Protein AF-A0A4Y2U0R4-F1 (afdb_monomer)

Structure (mmCIF, N/CA/C/O backbone):
data_AF-A0A4Y2U0R4-F1
#
_entry.id   AF-A0A4Y2U0R4-F1
#
loop_
_atom_site.group_PDB
_atom_site.id
_atom_site.type_symbol
_atom_site.label_atom_id
_atom_site.label_alt_id
_atom_site.label_comp_id
_atom_site.label_asym_id
_atom_site.label_entity_id
_atom_site.label_seq_id
_atom_site.pdbx_PDB_ins_code
_atom_site.Cartn_x
_atom_site.Cartn_y
_atom_site.Cartn_z
_atom_site.occupancy
_atom_site.B_iso_or_equiv
_atom_site.auth_seq_id
_atom_site.auth_comp_id
_atom_site.auth_asym_id
_atom_site.auth_atom_id
_atom_site.pdbx_PDB_model_num
ATOM 1 N N . MET A 1 1 ? 42.998 64.738 -48.434 1.00 43.50 1 MET A N 1
ATOM 2 C CA . MET A 1 1 ? 41.972 65.532 -47.730 1.00 43.50 1 MET A CA 1
ATOM 3 C C . MET A 1 1 ? 40.606 64.941 -48.034 1.00 43.50 1 MET A C 1
ATOM 5 O O . MET A 1 1 ? 40.283 64.793 -49.199 1.00 43.50 1 MET A O 1
ATOM 9 N N . SER A 1 2 ? 39.899 64.572 -46.963 1.00 42.19 2 SER A N 1
ATOM 10 C CA . SER A 1 2 ? 38.447 64.403 -46.804 1.00 42.19 2 SER A CA 1
ATOM 11 C C . SER A 1 2 ? 37.638 63.679 -47.890 1.00 42.19 2 SER A C 1
ATOM 13 O O . SER A 1 2 ? 37.366 64.237 -48.942 1.00 42.19 2 SER A O 1
ATOM 15 N N . SER A 1 3 ? 37.120 62.491 -47.564 1.00 40.09 3 SER A N 1
ATOM 16 C CA . SER A 1 3 ? 35.665 62.315 -47.434 1.00 40.09 3 SER A CA 1
ATOM 17 C C . SER A 1 3 ? 35.372 60.918 -46.881 1.00 40.09 3 SER A C 1
ATOM 19 O O . SER A 1 3 ? 35.375 59.920 -47.600 1.00 40.09 3 SER A O 1
ATOM 21 N N . VAL A 1 4 ? 35.165 60.842 -45.564 1.00 53.97 4 VAL A N 1
ATOM 22 C CA . VAL A 1 4 ? 34.611 59.668 -44.880 1.00 53.97 4 VAL A CA 1
ATOM 23 C C . VAL A 1 4 ? 33.134 59.607 -45.257 1.00 53.97 4 VAL A C 1
ATOM 25 O O . VAL A 1 4 ? 32.272 60.155 -44.575 1.00 53.97 4 VAL A O 1
ATOM 28 N N . ALA A 1 5 ? 32.846 58.991 -46.398 1.00 50.94 5 ALA A N 1
ATOM 29 C CA . ALA A 1 5 ? 31.492 58.768 -46.858 1.00 50.94 5 ALA A CA 1
ATOM 30 C C . ALA A 1 5 ? 31.144 57.289 -46.697 1.00 50.94 5 ALA A C 1
ATOM 32 O O . ALA A 1 5 ? 31.650 56.434 -47.413 1.00 50.94 5 ALA A O 1
ATOM 33 N N . ARG A 1 6 ? 30.190 57.054 -45.790 1.00 50.25 6 ARG A N 1
ATOM 34 C CA . ARG A 1 6 ? 29.279 55.905 -45.766 1.00 50.25 6 ARG A CA 1
ATOM 35 C C . ARG A 1 6 ? 29.929 54.560 -45.448 1.00 50.25 6 ARG A C 1
ATOM 37 O O . ARG A 1 6 ? 30.381 53.844 -46.325 1.00 50.25 6 ARG A O 1
ATOM 44 N N . SER A 1 7 ? 29.807 54.147 -44.193 1.00 42.72 7 SER A N 1
ATOM 45 C CA . SER A 1 7 ? 28.956 52.995 -43.853 1.00 42.72 7 SER A CA 1
ATOM 46 C C . SER A 1 7 ? 29.248 52.563 -42.416 1.00 42.72 7 SER A C 1
ATOM 48 O O . SER A 1 7 ? 30.000 51.631 -42.154 1.00 42.72 7 SER A O 1
ATOM 50 N N . VAL A 1 8 ? 28.656 53.271 -41.451 1.00 51.28 8 VAL A N 1
ATOM 51 C CA . VAL A 1 8 ? 28.595 52.821 -40.044 1.00 51.28 8 VAL A CA 1
ATOM 52 C C . VAL A 1 8 ? 27.239 52.150 -39.771 1.00 51.28 8 VAL A C 1
ATOM 54 O O . VAL A 1 8 ? 26.791 52.036 -38.638 1.00 51.28 8 VAL A O 1
ATOM 57 N N . ILE A 1 9 ? 26.566 51.660 -40.817 1.00 50.50 9 ILE A N 1
ATOM 58 C CA . ILE A 1 9 ? 25.265 50.989 -40.709 1.00 50.50 9 ILE A CA 1
ATOM 59 C C . ILE A 1 9 ? 25.354 49.626 -41.392 1.00 50.50 9 ILE A C 1
ATOM 61 O O . ILE A 1 9 ? 24.627 49.319 -42.323 1.00 50.50 9 ILE A O 1
ATOM 65 N N . GLN A 1 10 ? 26.277 48.789 -40.920 1.00 42.72 10 GLN A N 1
ATOM 66 C CA . GLN A 1 10 ? 26.085 47.339 -40.994 1.00 42.72 10 GLN A CA 1
ATOM 67 C C . GLN A 1 10 ? 26.930 46.582 -39.970 1.00 42.72 10 GLN A C 1
ATOM 69 O O . GLN A 1 10 ? 27.455 45.510 -40.230 1.00 42.72 10 GLN A O 1
ATOM 74 N N . LYS A 1 11 ? 26.961 47.075 -38.727 1.00 46.22 11 LYS A N 1
ATOM 75 C CA . LYS A 1 11 ? 27.072 46.168 -37.571 1.00 46.22 11 LYS A CA 1
ATOM 76 C C . LYS A 1 11 ? 25.684 45.603 -37.243 1.00 46.22 11 LYS A C 1
ATOM 78 O O . LYS A 1 11 ? 25.258 45.576 -36.095 1.00 46.22 11 LYS A O 1
ATOM 83 N N . PHE A 1 12 ? 24.956 45.180 -38.276 1.00 39.38 12 PHE A N 1
ATOM 84 C CA . PHE A 1 12 ? 23.743 44.392 -38.129 1.00 39.38 12 PHE A CA 1
ATOM 85 C C . PHE A 1 12 ? 24.186 42.969 -37.820 1.00 39.38 12 PHE A C 1
ATOM 87 O O . PHE A 1 12 ? 24.351 42.141 -38.706 1.00 39.38 12 PHE A O 1
ATOM 94 N N . PHE A 1 13 ? 24.483 42.755 -36.539 1.00 44.06 13 PHE A N 1
ATOM 95 C CA . PHE A 1 13 ? 23.950 41.628 -35.791 1.00 44.06 13 PHE A CA 1
ATOM 96 C C . PHE A 1 13 ? 23.803 40.352 -36.635 1.00 44.06 13 PHE A C 1
ATOM 98 O O . PHE A 1 13 ? 22.703 39.945 -37.005 1.00 44.06 13 PHE A O 1
ATOM 105 N N . THR A 1 14 ? 24.929 39.712 -36.950 1.00 41.44 14 THR A N 1
ATOM 106 C CA . THR A 1 14 ? 24.931 38.358 -37.503 1.00 41.44 14 THR A CA 1
ATOM 107 C C . THR A 1 14 ? 24.495 37.391 -36.397 1.00 41.44 14 THR A C 1
ATOM 109 O O . THR A 1 14 ? 25.304 36.651 -35.838 1.00 41.44 14 THR A O 1
ATOM 112 N N . ILE A 1 15 ? 23.208 37.408 -36.032 1.00 54.31 15 ILE A N 1
ATOM 113 C CA . ILE A 1 15 ? 22.597 36.308 -35.289 1.00 54.31 15 ILE A CA 1
ATOM 114 C C . ILE A 1 15 ? 22.574 35.142 -36.265 1.00 54.31 15 ILE A C 1
ATOM 116 O O . ILE A 1 15 ? 21.797 35.108 -37.218 1.00 54.31 15 ILE A O 1
ATOM 120 N N . ARG A 1 16 ? 23.458 34.176 -36.026 1.00 54.69 16 ARG A N 1
ATOM 121 C CA . ARG A 1 16 ? 23.319 32.839 -36.591 1.00 54.69 16 ARG A CA 1
ATOM 122 C C . ARG A 1 16 ? 21.912 32.353 -36.259 1.00 54.69 16 ARG A C 1
ATOM 124 O O . ARG A 1 16 ? 21.563 32.264 -35.085 1.00 54.69 16 ARG A O 1
ATOM 131 N N . ASN A 1 17 ? 21.123 32.070 -37.292 1.00 51.91 17 ASN A N 1
ATOM 132 C CA . ASN A 1 17 ? 19.828 31.407 -37.191 1.00 51.91 17 ASN A CA 1
ATOM 133 C C . ASN A 1 17 ? 20.000 30.073 -36.447 1.00 51.91 17 ASN A C 1
ATOM 135 O O . ASN A 1 17 ? 20.261 29.034 -37.050 1.00 51.91 17 ASN A O 1
ATOM 139 N N . VAL A 1 18 ? 19.865 30.094 -35.122 1.00 58.62 18 VAL A N 1
ATOM 140 C CA . VAL A 1 18 ? 19.639 28.887 -34.338 1.00 58.62 18 VAL A CA 1
ATOM 141 C C . VAL A 1 18 ? 18.162 28.579 -34.513 1.00 58.62 18 VAL A C 1
ATOM 143 O O . VAL A 1 18 ? 17.301 29.160 -33.858 1.00 58.62 18 VAL A O 1
ATOM 146 N N . SER A 1 19 ? 17.869 27.687 -35.455 1.00 58.72 19 SER A N 1
ATOM 147 C CA . SER A 1 19 ? 16.560 27.055 -35.575 1.00 58.72 19 SER A CA 1
ATOM 148 C C . SER A 1 19 ? 16.306 26.240 -34.305 1.00 58.72 19 SER A C 1
ATOM 150 O O . SER A 1 19 ? 16.575 25.039 -34.260 1.00 58.72 19 SER A O 1
ATOM 152 N N . ILE A 1 20 ? 15.777 26.884 -33.264 1.00 57.88 20 ILE A N 1
ATOM 153 C CA . ILE A 1 20 ? 15.230 26.195 -32.101 1.00 57.88 20 ILE A CA 1
ATOM 154 C C . ILE A 1 20 ? 13.926 25.547 -32.569 1.00 57.88 20 ILE A C 1
ATOM 156 O O . ILE A 1 20 ? 12.839 26.106 -32.419 1.00 57.88 20 ILE A O 1
ATOM 160 N N . ARG A 1 21 ? 14.015 24.347 -33.150 1.00 56.06 21 ARG A N 1
ATOM 161 C CA . ARG A 1 21 ? 12.854 23.461 -33.211 1.00 56.06 21 ARG A CA 1
ATOM 162 C C . ARG A 1 21 ? 12.565 23.054 -31.770 1.00 56.06 21 ARG A C 1
ATOM 164 O O . ARG A 1 21 ? 13.114 22.076 -31.278 1.00 56.06 21 ARG A O 1
ATOM 171 N N . LYS A 1 22 ? 11.753 23.846 -31.061 1.00 56.00 22 LYS A N 1
ATOM 172 C CA . LYS A 1 22 ? 11.120 23.419 -29.810 1.00 56.00 22 LYS A CA 1
ATOM 173 C C . LYS A 1 22 ? 10.145 22.307 -30.179 1.00 56.00 22 LYS A C 1
ATOM 175 O O . LYS A 1 22 ? 8.971 22.547 -30.441 1.00 56.00 22 LYS A O 1
ATOM 180 N N . THR A 1 23 ? 10.658 21.088 -30.266 1.00 60.19 23 THR A N 1
ATOM 181 C CA . THR A 1 23 ? 9.843 19.884 -30.301 1.00 60.19 23 THR A CA 1
ATOM 182 C C . THR A 1 23 ? 9.030 19.888 -29.012 1.00 60.19 23 THR A C 1
ATOM 184 O O . T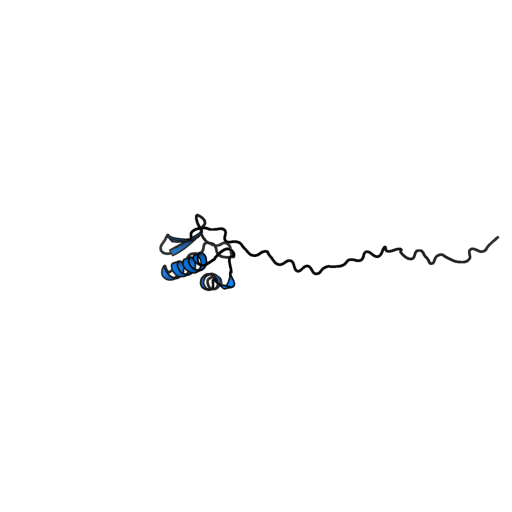HR A 1 23 ? 9.590 19.818 -27.918 1.00 60.19 23 THR A O 1
ATOM 187 N N . LEU A 1 24 ? 7.711 20.034 -29.124 1.00 63.47 24 LEU A N 1
ATOM 188 C CA . LEU A 1 24 ? 6.780 19.846 -28.014 1.00 63.47 24 LEU A CA 1
ATOM 189 C C . LEU A 1 24 ? 6.741 18.349 -27.672 1.00 63.47 24 LEU A C 1
ATOM 191 O O . LEU A 1 24 ? 5.781 17.647 -27.972 1.00 63.47 24 LEU A O 1
ATOM 195 N N . CYS A 1 25 ? 7.817 17.831 -27.086 1.00 61.91 25 CYS A N 1
ATOM 196 C CA . CYS A 1 25 ? 7.838 16.480 -26.554 1.00 61.91 25 CYS A CA 1
ATOM 197 C C . CYS A 1 25 ? 7.076 16.502 -25.230 1.00 61.91 25 CYS A C 1
ATOM 199 O O . CYS A 1 25 ? 7.612 16.879 -24.190 1.00 61.91 25 CYS A O 1
ATOM 201 N N . ARG A 1 26 ? 5.795 16.130 -25.278 1.00 68.56 26 ARG A N 1
ATOM 202 C CA . ARG A 1 26 ? 4.983 15.887 -24.083 1.00 68.56 26 ARG A CA 1
ATOM 203 C C . ARG A 1 26 ? 5.621 14.721 -23.319 1.00 68.56 26 ARG A C 1
ATOM 205 O O . ARG A 1 26 ? 5.547 13.576 -23.755 1.00 68.56 26 ARG A O 1
ATOM 212 N N . HIS A 1 27 ? 6.305 15.023 -22.219 1.00 74.75 27 HIS A N 1
ATOM 213 C CA . HIS A 1 27 ? 6.968 14.018 -21.393 1.00 74.75 27 HIS A CA 1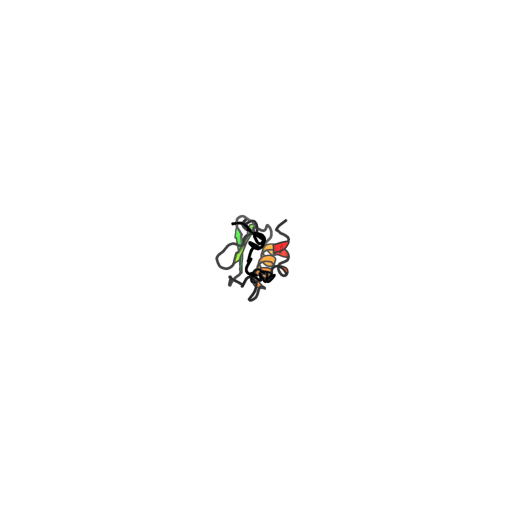
ATOM 214 C C . HIS A 1 27 ? 5.931 13.361 -20.478 1.00 74.75 27 HIS A C 1
ATOM 216 O O . HIS A 1 27 ? 5.689 13.818 -19.362 1.00 74.75 27 HIS A O 1
ATOM 222 N N . TYR A 1 28 ? 5.257 12.328 -20.981 1.00 82.50 28 TYR A N 1
ATOM 223 C CA . TYR A 1 28 ? 4.349 11.541 -20.155 1.00 82.50 28 TYR A CA 1
ATOM 224 C C . TYR A 1 28 ? 5.154 10.664 -19.191 1.00 82.50 28 TYR A C 1
ATOM 226 O O . TYR A 1 28 ? 6.121 10.027 -19.618 1.00 82.50 28 TYR A O 1
ATOM 234 N N . PRO A 1 29 ? 4.767 10.601 -17.904 1.00 83.31 29 PRO A N 1
ATOM 235 C CA . PRO A 1 29 ? 5.378 9.665 -16.978 1.00 83.31 29 PRO A CA 1
ATOM 236 C C . PRO A 1 29 ? 5.193 8.242 -17.507 1.00 83.31 29 PRO A C 1
ATOM 238 O O . PRO A 1 29 ? 4.105 7.861 -17.947 1.00 83.31 29 PRO A O 1
ATOM 241 N N . ALA A 1 30 ? 6.270 7.460 -17.472 1.00 87.94 30 ALA A N 1
ATOM 242 C CA . ALA A 1 30 ? 6.223 6.069 -17.886 1.00 87.94 30 ALA A CA 1
ATOM 243 C C . ALA A 1 30 ? 5.202 5.284 -17.033 1.00 87.94 30 ALA A C 1
ATOM 245 O O . ALA A 1 30 ? 5.050 5.562 -15.837 1.00 87.94 30 ALA A O 1
ATOM 246 N N . PRO A 1 31 ? 4.509 4.291 -17.617 1.00 89.38 31 PRO A N 1
ATOM 247 C CA . PRO A 1 31 ? 3.578 3.453 -16.873 1.00 89.38 31 PRO A CA 1
ATOM 248 C C . PRO A 1 31 ? 4.295 2.699 -15.745 1.00 89.38 31 PRO A C 1
ATOM 250 O O . PRO A 1 31 ? 5.407 2.193 -15.915 1.00 89.38 31 PRO A O 1
ATOM 253 N N . VAL A 1 32 ? 3.640 2.596 -14.586 1.00 91.69 32 VAL A N 1
ATOM 254 C CA . VAL A 1 32 ? 4.194 1.912 -13.410 1.00 91.69 32 VAL A CA 1
ATOM 255 C C . VAL A 1 32 ? 4.055 0.402 -13.592 1.00 91.69 32 VAL A C 1
ATOM 257 O O . VAL A 1 32 ? 2.944 -0.114 -13.701 1.00 91.69 32 VAL A O 1
ATOM 260 N N . LYS A 1 33 ? 5.176 -0.323 -13.611 1.00 94.12 33 LYS A N 1
ATOM 261 C CA . LYS A 1 33 ? 5.180 -1.794 -13.645 1.00 94.12 33 LYS A CA 1
ATOM 262 C C . LYS A 1 33 ? 4.772 -2.371 -12.284 1.00 94.12 33 LYS A C 1
ATOM 264 O O . LYS A 1 33 ? 5.082 -1.774 -11.251 1.00 94.12 33 LYS A O 1
ATOM 269 N N . ARG A 1 34 ? 4.119 -3.540 -12.271 1.00 94.31 34 ARG A N 1
ATOM 270 C CA . ARG A 1 34 ? 3.862 -4.282 -11.023 1.00 94.31 34 ARG A CA 1
ATOM 271 C C . ARG A 1 34 ? 5.202 -4.638 -10.380 1.00 94.31 34 ARG A C 1
ATOM 273 O O . ARG A 1 34 ? 6.068 -5.224 -11.024 1.00 94.31 34 ARG A O 1
ATOM 280 N N . PHE A 1 35 ? 5.369 -4.223 -9.129 1.00 94.50 35 PHE A N 1
ATOM 281 C CA . PHE A 1 35 ? 6.618 -4.343 -8.370 1.00 94.50 35 PHE A CA 1
ATOM 282 C C . PHE A 1 35 ? 6.514 -5.323 -7.194 1.00 94.50 35 PHE A C 1
ATOM 284 O O . PHE A 1 35 ? 7.460 -5.431 -6.421 1.00 94.50 35 PHE A O 1
ATOM 291 N N . TYR A 1 36 ? 5.370 -5.996 -7.047 1.00 95.25 36 TYR A N 1
ATOM 292 C CA . TYR A 1 36 ? 5.073 -6.931 -5.965 1.00 95.25 36 TYR A CA 1
ATOM 293 C C . TYR A 1 36 ? 4.542 -8.256 -6.508 1.00 95.25 36 TYR A C 1
ATOM 295 O O . TYR A 1 36 ? 3.965 -8.302 -7.603 1.00 95.25 36 TYR A O 1
ATOM 303 N N . ARG A 1 37 ? 4.713 -9.335 -5.741 1.00 93.88 37 ARG A N 1
ATOM 304 C CA . ARG A 1 37 ? 4.247 -10.672 -6.116 1.00 93.88 37 ARG A CA 1
ATOM 305 C C . ARG A 1 37 ? 2.957 -11.043 -5.396 1.00 93.88 37 ARG A C 1
ATOM 307 O O . ARG A 1 37 ? 1.989 -11.348 -6.086 1.00 93.88 37 ARG A O 1
ATOM 314 N N . SER A 1 38 ? 2.936 -10.990 -4.069 1.00 94.69 38 SER A N 1
ATOM 315 C CA . SER A 1 38 ? 1.791 -11.367 -3.239 1.00 94.69 38 SER A CA 1
ATOM 316 C C . SER A 1 38 ? 1.163 -10.171 -2.526 1.00 94.69 38 SER A C 1
ATOM 318 O O . SER A 1 38 ? 1.810 -9.153 -2.267 1.00 94.69 38 SER A O 1
ATOM 320 N N . VAL A 1 39 ? -0.124 -10.313 -2.212 1.00 96.44 39 VAL A N 1
ATOM 321 C CA . VAL A 1 39 ? -0.906 -9.357 -1.427 1.00 96.44 39 VAL A CA 1
ATOM 322 C C . VAL A 1 39 ? -1.432 -10.082 -0.194 1.00 96.44 39 VAL A C 1
ATOM 324 O O . VAL A 1 39 ? -1.947 -11.193 -0.299 1.00 96.44 39 VAL A O 1
ATOM 327 N N . HIS A 1 40 ? -1.284 -9.468 0.976 1.00 95.44 40 HIS A N 1
ATOM 328 C CA . HIS A 1 40 ? -1.703 -10.036 2.253 1.00 95.44 40 HIS A CA 1
ATOM 329 C C . HIS A 1 40 ? -2.545 -9.035 3.037 1.00 95.44 40 HIS A C 1
ATOM 331 O O . HIS A 1 40 ? -2.258 -7.838 3.014 1.00 95.44 40 HIS A O 1
ATOM 337 N N . VAL A 1 41 ? -3.543 -9.542 3.758 1.00 95.38 41 VAL A N 1
ATOM 338 C CA . VAL A 1 41 ? -4.311 -8.786 4.751 1.00 95.38 41 VAL A CA 1
ATOM 339 C C . VAL A 1 41 ? -3.865 -9.244 6.134 1.00 95.38 41 VAL A C 1
ATOM 341 O O . VAL A 1 41 ? -3.715 -10.441 6.373 1.00 95.38 41 VAL A O 1
ATOM 344 N N . SER A 1 42 ? -3.620 -8.295 7.029 1.00 94.50 42 SER A N 1
ATOM 345 C CA . SER A 1 42 ? -3.252 -8.552 8.421 1.00 94.50 42 SER A CA 1
ATOM 346 C C . SER A 1 42 ? -4.077 -7.677 9.349 1.00 94.50 42 SER A C 1
ATOM 348 O O . SER A 1 42 ? -4.282 -6.501 9.055 1.00 94.50 42 SER A O 1
ATOM 350 N N . GLU A 1 43 ? -4.498 -8.229 10.479 1.00 94.69 43 GLU A N 1
ATOM 351 C CA . GLU A 1 43 ? -5.172 -7.484 11.538 1.00 94.69 43 GLU A 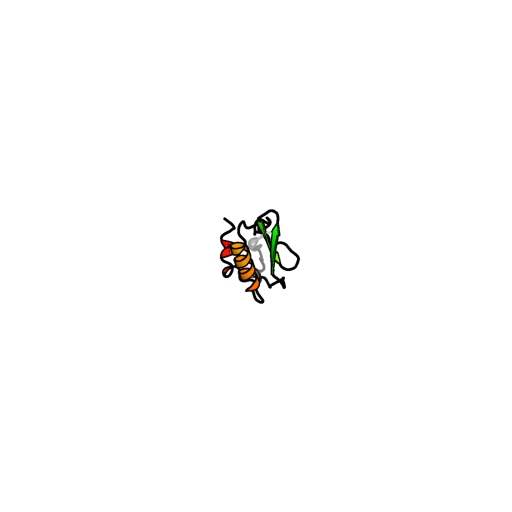CA 1
ATOM 352 C C . GLU 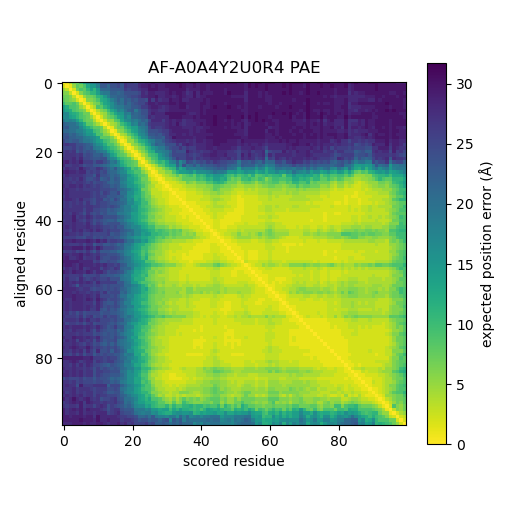A 1 43 ? -4.155 -7.022 12.598 1.00 94.69 43 GLU A C 1
ATOM 354 O O . GLU A 1 43 ? -3.270 -7.780 12.996 1.00 94.69 43 GLU A O 1
ATOM 359 N N . SER A 1 44 ? -4.269 -5.769 13.040 1.00 90.56 44 SER A N 1
ATOM 360 C CA . SER A 1 44 ? -3.504 -5.178 14.142 1.00 90.56 44 SER A CA 1
ATOM 361 C C . SER A 1 44 ? -4.402 -4.216 14.908 1.00 90.56 44 SER A C 1
ATOM 363 O O . SER A 1 44 ? -4.983 -3.312 14.310 1.00 90.56 44 SER A O 1
ATOM 365 N N . ASP A 1 45 ? -4.502 -4.385 16.227 1.00 88.69 45 ASP A N 1
ATOM 366 C CA . ASP A 1 45 ? -5.243 -3.484 17.125 1.00 88.69 45 ASP A CA 1
ATOM 367 C C . ASP A 1 45 ? -6.703 -3.226 16.691 1.00 88.69 45 ASP A C 1
ATOM 369 O O . ASP A 1 45 ? -7.208 -2.103 16.769 1.00 88.69 45 ASP A O 1
ATOM 373 N N . GLY A 1 46 ? -7.379 -4.263 16.177 1.00 90.31 46 GLY A N 1
ATOM 374 C CA . GLY A 1 46 ? -8.754 -4.175 15.668 1.00 90.31 46 GLY A CA 1
ATOM 375 C C . GLY A 1 46 ? -8.895 -3.393 14.355 1.00 90.31 46 GLY A C 1
ATOM 376 O O . GLY A 1 46 ? -9.992 -2.962 13.999 1.00 90.31 46 GLY A O 1
ATOM 377 N N . ARG A 1 47 ? -7.786 -3.165 13.642 1.00 93.38 47 ARG A N 1
ATOM 378 C CA . ARG A 1 47 ? -7.740 -2.563 12.306 1.00 93.38 47 ARG A CA 1
ATOM 379 C C . ARG A 1 47 ? -7.093 -3.517 11.317 1.00 93.38 47 ARG A C 1
ATOM 381 O O . ARG A 1 47 ? -6.255 -4.337 11.673 1.00 93.38 47 ARG A O 1
ATOM 388 N N . TYR A 1 48 ? -7.432 -3.347 10.050 1.00 94.38 48 TYR A N 1
ATOM 389 C CA . TYR A 1 48 ? -6.934 -4.166 8.958 1.00 94.38 48 TYR A CA 1
ATOM 390 C C . TYR A 1 48 ? -5.935 -3.389 8.116 1.00 94.38 48 TYR A C 1
ATOM 392 O O . TYR A 1 48 ? -6.171 -2.243 7.729 1.00 94.38 48 TYR A O 1
ATOM 400 N N . GLU A 1 49 ? -4.824 -4.037 7.805 1.00 94.25 49 GLU A N 1
ATOM 401 C CA . GLU A 1 49 ? -3.739 -3.505 6.997 1.00 94.25 49 GLU A CA 1
ATOM 402 C C . GLU A 1 49 ? -3.500 -4.411 5.792 1.00 94.25 49 GLU A C 1
ATOM 404 O O . GLU A 1 49 ? -3.643 -5.632 5.871 1.00 94.25 49 GLU A O 1
ATOM 409 N N . ILE A 1 50 ? -3.094 -3.810 4.673 1.00 95.06 50 ILE A N 1
ATOM 410 C CA . ILE A 1 50 ? -2.691 -4.546 3.473 1.00 95.06 50 ILE A CA 1
ATOM 411 C C . ILE A 1 50 ? -1.175 -4.468 3.317 1.00 95.06 50 ILE A C 1
ATOM 413 O O . ILE A 1 50 ? -0.578 -3.398 3.451 1.00 95.06 50 ILE A O 1
ATOM 417 N N . SER A 1 51 ? -0.548 -5.594 2.991 1.00 95.94 51 SER A N 1
ATOM 418 C CA . SER A 1 51 ? 0.878 -5.692 2.687 1.00 95.94 51 SER A CA 1
ATOM 419 C C . SER A 1 51 ? 1.096 -6.227 1.275 1.00 95.94 51 SER A C 1
ATOM 421 O O . SER A 1 51 ? 0.518 -7.240 0.888 1.00 95.94 51 SER A O 1
ATOM 423 N N . LEU A 1 52 ? 1.955 -5.549 0.514 1.00 95.69 52 LEU A N 1
ATOM 424 C CA . LEU A 1 52 ? 2.463 -6.007 -0.777 1.00 95.69 52 LEU A CA 1
ATOM 425 C C . LEU A 1 52 ? 3.829 -6.656 -0.539 1.00 95.69 52 LEU A C 1
ATOM 427 O O . LEU A 1 52 ? 4.789 -5.976 -0.156 1.00 95.69 52 LEU A O 1
ATOM 431 N N . ASP A 1 53 ? 3.908 -7.971 -0.718 1.00 94.50 53 ASP A N 1
ATOM 432 C CA . ASP A 1 53 ? 5.010 -8.825 -0.269 1.00 94.50 53 ASP A CA 1
ATOM 433 C C . ASP A 1 53 ? 5.356 -8.591 1.215 1.00 94.50 53 ASP A C 1
ATOM 435 O O . ASP A 1 53 ? 4.687 -9.091 2.114 1.00 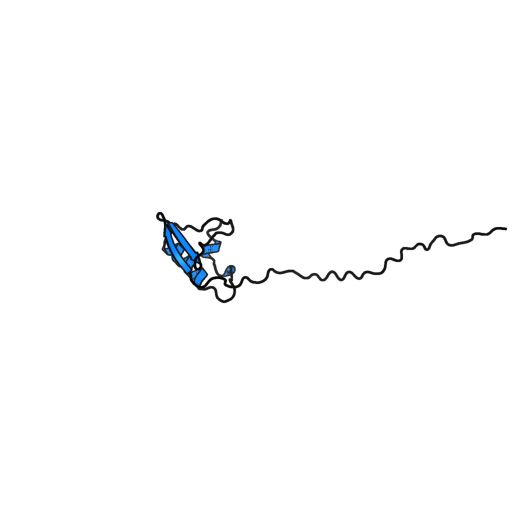94.50 53 ASP A O 1
ATOM 439 N N . LYS A 1 54 ? 6.409 -7.806 1.479 1.00 90.44 54 LYS A N 1
ATOM 440 C CA . LYS A 1 54 ? 6.912 -7.475 2.822 1.00 90.44 54 LYS A CA 1
ATOM 441 C C . LYS A 1 54 ? 6.720 -6.000 3.190 1.00 90.44 54 LYS A C 1
ATOM 443 O O . LYS A 1 54 ? 7.265 -5.542 4.192 1.00 90.44 54 LYS A O 1
ATOM 448 N N . ARG A 1 55 ? 6.018 -5.218 2.360 1.00 93.62 55 ARG A N 1
ATOM 449 C CA . ARG A 1 55 ? 5.849 -3.768 2.541 1.00 93.62 55 ARG A CA 1
ATOM 450 C C . ARG A 1 55 ? 4.389 -3.438 2.817 1.00 93.62 55 ARG A C 1
ATOM 452 O O . ARG A 1 55 ? 3.531 -3.711 1.984 1.00 93.62 55 ARG A O 1
ATOM 459 N N . LYS A 1 56 ? 4.129 -2.781 3.949 1.00 93.69 56 LYS A N 1
ATOM 460 C CA . LYS A 1 56 ? 2.801 -2.243 4.263 1.00 93.69 56 LYS A CA 1
ATOM 461 C C . LYS A 1 56 ? 2.387 -1.206 3.220 1.00 93.69 56 LYS A C 1
ATOM 463 O O . LYS A 1 56 ? 3.187 -0.339 2.844 1.00 93.69 56 LYS A O 1
ATOM 468 N N . LEU A 1 57 ? 1.147 -1.307 2.759 1.00 92.44 57 LEU A N 1
ATOM 469 C CA . LEU A 1 57 ? 0.559 -0.390 1.799 1.00 92.44 57 LEU A CA 1
ATOM 470 C C . LEU A 1 57 ? 0.349 0.983 2.448 1.00 92.44 57 LEU A C 1
ATOM 472 O O . LEU A 1 57 ? -0.032 1.099 3.615 1.00 92.44 57 LEU A O 1
ATOM 476 N N . LYS A 1 58 ? 0.625 2.033 1.678 1.00 90.88 58 LYS A N 1
ATOM 477 C CA . LYS A 1 58 ? 0.498 3.422 2.115 1.00 90.88 58 LYS A CA 1
ATOM 478 C C . LYS A 1 58 ? -0.428 4.194 1.193 1.00 90.88 58 LYS A C 1
ATOM 480 O O . LYS A 1 58 ? -0.515 3.899 0.000 1.00 90.88 58 LYS A O 1
ATOM 485 N N . THR A 1 59 ? -1.068 5.209 1.751 1.00 87.06 59 THR A N 1
ATOM 486 C CA . THR A 1 59 ? -1.808 6.222 1.003 1.00 87.06 59 THR A CA 1
ATOM 487 C C . THR A 1 59 ? -0.842 7.090 0.181 1.00 87.06 59 THR A C 1
ATOM 489 O O . THR A 1 59 ? 0.355 7.143 0.489 1.00 87.06 59 THR A O 1
ATOM 492 N N . PRO A 1 60 ? -1.318 7.820 -0.845 1.00 83.25 60 PRO A N 1
ATOM 493 C CA . PRO A 1 60 ? -0.506 8.815 -1.547 1.00 83.25 60 PRO A CA 1
ATOM 494 C C . PRO A 1 60 ? 0.079 9.892 -0.624 1.00 83.25 60 PRO A C 1
ATOM 496 O O . PRO A 1 60 ? 1.171 10.382 -0.893 1.00 83.25 60 PRO A O 1
ATOM 499 N N . SER A 1 61 ? -0.591 10.192 0.495 1.00 85.44 61 SER A N 1
ATOM 500 C CA . SER A 1 61 ? -0.093 11.085 1.553 1.00 85.44 61 SER A CA 1
ATOM 501 C C . SER A 1 61 ? 1.043 10.473 2.388 1.00 85.44 61 SER A C 1
ATOM 503 O O . SER A 1 61 ? 1.607 11.136 3.253 1.00 85.44 61 SER A O 1
ATOM 505 N N . GLY A 1 62 ? 1.394 9.205 2.154 1.00 86.00 62 GLY A N 1
ATOM 506 C CA . GLY A 1 62 ? 2.487 8.502 2.825 1.00 86.00 62 GLY A CA 1
ATOM 507 C C . GLY A 1 62 ? 2.122 7.881 4.176 1.00 86.00 62 GLY A C 1
ATOM 508 O O . GLY A 1 62 ? 2.996 7.290 4.821 1.00 86.00 62 GLY A O 1
ATOM 509 N N . THR A 1 63 ? 0.859 7.968 4.598 1.00 89.88 63 THR A N 1
ATOM 510 C CA . THR A 1 63 ? 0.350 7.328 5.820 1.00 89.88 63 THR A CA 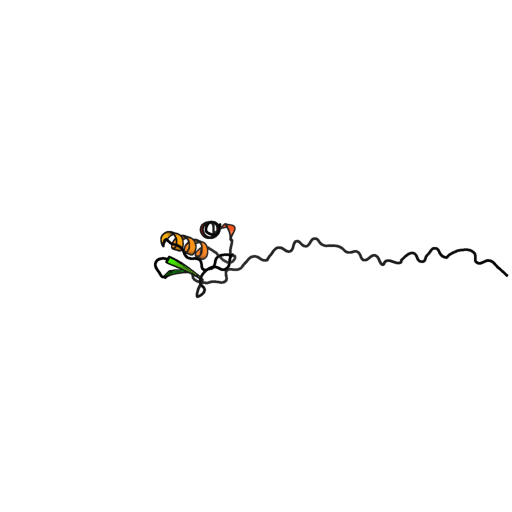1
ATOM 511 C C . THR A 1 63 ? 0.041 5.851 5.585 1.00 89.88 63 THR A C 1
ATOM 513 O O . THR A 1 63 ? -0.248 5.436 4.463 1.00 89.88 63 THR A O 1
ATOM 516 N N . LEU A 1 64 ? 0.142 5.031 6.634 1.00 90.69 64 LEU A N 1
ATOM 517 C CA . LEU A 1 64 ? -0.239 3.618 6.565 1.00 90.69 64 LEU A CA 1
ATOM 518 C C . LEU A 1 64 ? -1.738 3.490 6.275 1.00 90.69 64 LEU A C 1
ATOM 520 O O . LEU A 1 64 ? -2.543 4.199 6.878 1.00 90.69 64 LEU A O 1
ATOM 524 N N . LEU A 1 65 ? -2.101 2.590 5.360 1.00 90.75 65 LEU A N 1
ATOM 525 C CA . LEU A 1 65 ? -3.501 2.311 5.061 1.00 90.75 65 LEU A CA 1
ATOM 526 C C . LEU A 1 65 ? -4.065 1.349 6.114 1.00 90.75 65 LEU A C 1
ATOM 528 O O . LEU A 1 65 ? -3.735 0.164 6.105 1.00 90.75 65 LEU A O 1
ATOM 532 N N . GLN A 1 66 ? -4.912 1.876 6.997 1.00 92.50 66 GLN A N 1
ATOM 533 C CA . GLN A 1 66 ? -5.630 1.111 8.013 1.00 92.50 66 GLN A CA 1
ATOM 534 C C . GLN A 1 66 ? -7.134 1.201 7.768 1.00 92.50 66 GLN A C 1
ATOM 536 O O . GLN A 1 66 ? -7.670 2.291 7.568 1.00 92.50 66 GLN A O 1
ATOM 541 N N . LEU A 1 67 ? -7.811 0.058 7.799 1.00 91.56 67 LEU A N 1
ATOM 542 C CA . LEU A 1 67 ? -9.236 -0.063 7.516 1.00 91.56 67 LEU A CA 1
ATOM 543 C C . LEU A 1 67 ? -9.970 -0.619 8.744 1.00 91.56 67 LEU A C 1
ATOM 545 O O . LEU A 1 67 ? -9.425 -1.475 9.437 1.00 91.56 67 LEU A O 1
ATOM 549 N N . PRO A 1 68 ? -11.202 -0.169 9.028 1.00 92.06 68 PRO A N 1
ATOM 550 C CA . PRO A 1 68 ? -11.961 -0.635 10.190 1.00 92.06 68 PRO A CA 1
ATOM 551 C C . PRO A 1 68 ? -12.663 -1.984 9.967 1.00 92.06 68 PRO A C 1
ATOM 553 O O . PRO A 1 68 ? -13.164 -2.569 10.918 1.00 92.06 68 PRO A O 1
ATOM 556 N N . ASN A 1 69 ? -12.751 -2.462 8.721 1.00 92.31 69 ASN A N 1
ATOM 557 C CA . ASN A 1 69 ? -13.522 -3.650 8.354 1.00 92.31 69 ASN A CA 1
ATOM 558 C C . ASN A 1 69 ? -12.682 -4.603 7.495 1.00 92.31 69 ASN A C 1
ATOM 560 O O . ASN A 1 69 ? -12.060 -4.175 6.518 1.00 92.31 69 ASN A O 1
ATOM 564 N N . GLU A 1 70 ? -12.735 -5.891 7.825 1.00 93.31 70 GLU A N 1
ATOM 565 C CA . GLU A 1 70 ? -12.090 -6.977 7.093 1.00 93.31 70 GLU A CA 1
ATOM 566 C C . GLU A 1 70 ? -12.557 -7.041 5.640 1.00 93.31 70 GLU A C 1
ATOM 568 O O . GLU A 1 70 ? -11.736 -7.101 4.729 1.00 93.31 70 GLU A O 1
ATOM 573 N N . ALA A 1 71 ? -13.870 -6.952 5.401 1.00 92.56 71 ALA A N 1
ATOM 574 C CA . ALA A 1 71 ? -14.439 -7.059 4.059 1.00 92.56 71 ALA A CA 1
ATOM 575 C C . ALA A 1 71 ? -13.915 -5.951 3.132 1.00 92.56 71 ALA A C 1
ATOM 577 O O . ALA A 1 71 ? -13.637 -6.186 1.955 1.00 92.56 71 ALA A O 1
ATOM 578 N N . LEU A 1 72 ? -13.718 -4.748 3.683 1.00 92.12 72 LEU A N 1
ATOM 579 C CA . LEU A 1 72 ? -13.132 -3.630 2.952 1.00 92.12 72 LEU A CA 1
ATOM 580 C C . LEU A 1 72 ? -11.652 -3.891 2.642 1.00 92.12 72 LEU A C 1
ATOM 582 O O . LEU A 1 72 ? -11.204 -3.635 1.525 1.00 92.12 72 LEU A O 1
ATOM 586 N N . ALA A 1 73 ? -10.902 -4.441 3.599 1.00 93.56 73 ALA A N 1
ATOM 587 C CA . ALA A 1 73 ? -9.503 -4.804 3.396 1.00 93.56 73 ALA A CA 1
ATOM 588 C C . ALA A 1 73 ? -9.324 -5.927 2.367 1.00 93.56 73 ALA A C 1
ATOM 5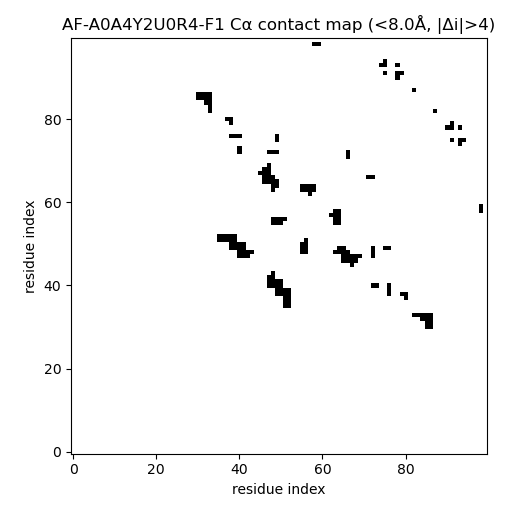90 O O . ALA A 1 73 ? -8.438 -5.836 1.518 1.00 93.56 73 ALA A O 1
ATOM 591 N N . ALA A 1 74 ? -10.198 -6.935 2.380 1.00 93.94 74 ALA A N 1
ATOM 592 C CA . ALA A 1 74 ? -10.229 -8.003 1.384 1.00 93.94 74 ALA A CA 1
ATOM 593 C C . ALA A 1 74 ? -10.526 -7.459 -0.022 1.00 93.94 74 ALA A C 1
ATOM 595 O O . ALA A 1 74 ? -9.858 -7.836 -0.989 1.00 93.94 74 ALA A O 1
ATOM 596 N N . ALA A 1 75 ? -11.478 -6.532 -0.146 1.00 93.31 75 ALA A N 1
ATOM 597 C CA . ALA A 1 75 ? -11.792 -5.906 -1.425 1.00 93.31 75 ALA A CA 1
ATOM 598 C C . ALA A 1 75 ? -10.606 -5.086 -1.965 1.00 93.31 75 ALA A C 1
ATOM 600 O O . ALA A 1 75 ? -10.243 -5.228 -3.133 1.00 93.31 75 ALA A O 1
ATOM 601 N N . VAL A 1 76 ? -9.926 -4.317 -1.104 1.00 92.81 76 VAL A N 1
ATOM 602 C CA . VAL A 1 76 ? -8.685 -3.614 -1.474 1.00 92.81 76 VAL A CA 1
ATOM 603 C C . VAL A 1 76 ? -7.597 -4.599 -1.896 1.00 92.81 76 VAL A C 1
ATOM 605 O O . VAL A 1 76 ? -6.971 -4.410 -2.938 1.00 92.81 76 VAL A O 1
ATOM 608 N N . ALA A 1 77 ? -7.366 -5.663 -1.126 1.00 94.38 77 ALA A N 1
ATOM 609 C CA . ALA A 1 77 ? -6.366 -6.670 -1.467 1.00 94.38 77 ALA A CA 1
ATOM 610 C C . ALA A 1 77 ? -6.643 -7.309 -2.836 1.00 94.38 77 ALA A C 1
ATOM 612 O O . ALA A 1 77 ? -5.719 -7.494 -3.626 1.00 94.38 77 ALA A O 1
ATOM 613 N N . THR A 1 78 ? -7.917 -7.554 -3.147 1.00 93.69 78 THR A N 1
ATOM 614 C CA . THR A 1 78 ? -8.358 -8.077 -4.446 1.00 93.69 78 THR A CA 1
ATOM 615 C C . THR A 1 78 ? -8.069 -7.090 -5.581 1.00 93.69 78 THR A C 1
ATOM 617 O O . THR A 1 78 ? -7.535 -7.493 -6.611 1.00 93.69 78 THR A O 1
ATOM 620 N N . GLU A 1 79 ? -8.334 -5.789 -5.405 1.00 93.31 79 GLU A N 1
ATOM 621 C CA . GLU A 1 79 ? -7.994 -4.769 -6.416 1.00 93.31 79 GLU A CA 1
ATOM 622 C C . GLU A 1 79 ? -6.494 -4.739 -6.744 1.00 93.31 79 GLU A C 1
ATOM 624 O O . GLU A 1 79 ? -6.107 -4.584 -7.910 1.00 93.31 79 GLU A O 1
ATOM 629 N N . TRP A 1 80 ? -5.648 -4.898 -5.721 1.00 93.56 80 TRP A N 1
ATOM 630 C CA . TRP A 1 80 ? -4.200 -5.002 -5.897 1.00 93.56 80 TRP A CA 1
ATOM 631 C C . TRP A 1 80 ? -3.807 -6.321 -6.561 1.00 93.56 80 TRP A C 1
ATOM 633 O O . TRP A 1 80 ? -2.958 -6.327 -7.451 1.00 93.56 80 TRP A O 1
ATOM 643 N N . ASP A 1 81 ? -4.433 -7.437 -6.202 1.00 93.88 81 ASP A N 1
ATOM 644 C CA . ASP A 1 81 ? -4.071 -8.723 -6.789 1.00 93.88 81 ASP A CA 1
ATOM 645 C C . ASP A 1 81 ? -4.437 -8.822 -8.280 1.00 93.88 81 ASP A C 1
ATOM 647 O O . ASP A 1 81 ? -3.660 -9.363 -9.069 1.00 93.88 81 ASP A O 1
ATOM 651 N N . LEU 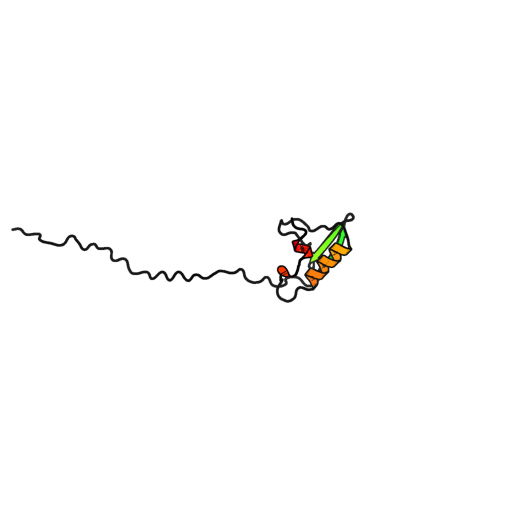A 1 82 ? -5.530 -8.175 -8.702 1.00 93.94 82 LEU A N 1
ATOM 652 C CA . LEU A 1 82 ? -5.977 -8.110 -10.101 1.00 93.94 82 LEU A CA 1
ATOM 653 C C . LEU A 1 82 ? -5.026 -7.347 -11.043 1.00 93.94 82 LEU A C 1
ATOM 655 O O . LEU A 1 82 ? -5.163 -7.436 -12.268 1.00 93.94 82 LEU A O 1
ATOM 659 N N . GLN A 1 83 ? -4.057 -6.591 -10.520 1.00 93.38 83 GLN A N 1
ATOM 660 C CA . GLN A 1 83 ? -3.114 -5.851 -11.361 1.00 93.38 83 GLN A CA 1
ATOM 661 C C . GLN A 1 83 ? -2.190 -6.805 -12.123 1.00 93.38 83 GLN A C 1
ATOM 663 O O . GLN A 1 83 ? -1.593 -7.709 -11.555 1.00 93.38 83 GLN A O 1
ATOM 668 N N . GLN A 1 84 ? -1.984 -6.583 -13.416 1.00 91.50 84 GLN A N 1
ATOM 669 C CA . GLN A 1 84 ? -1.131 -7.467 -14.216 1.00 91.50 84 GLN A CA 1
ATOM 670 C C . GLN A 1 84 ? 0.305 -6.929 -14.306 1.00 91.50 84 GLN A C 1
ATOM 672 O O . GLN A 1 84 ? 0.964 -6.692 -13.299 1.00 91.50 84 GLN A O 1
ATOM 677 N N . LYS A 1 85 ? 0.826 -6.723 -15.522 1.00 92.12 85 LYS A N 1
ATOM 678 C CA . LYS A 1 85 ? 2.193 -6.223 -15.751 1.00 92.12 85 LYS A CA 1
ATOM 679 C C . LYS A 1 85 ? 2.341 -4.737 -15.422 1.00 92.12 85 LYS A C 1
ATOM 681 O O . LYS A 1 85 ? 3.420 -4.296 -15.028 1.00 92.12 85 LYS A O 1
ATOM 686 N N . ILE A 1 86 ? 1.271 -3.972 -15.617 1.00 93.50 86 ILE A N 1
ATOM 687 C CA . ILE A 1 86 ? 1.215 -2.523 -15.421 1.00 93.50 86 ILE A CA 1
ATOM 688 C C . ILE A 1 86 ? 0.112 -2.238 -14.409 1.00 93.50 86 ILE A C 1
ATOM 690 O O . ILE A 1 86 ? -0.988 -2.771 -14.536 1.00 93.50 86 ILE A O 1
ATOM 694 N N . ILE A 1 87 ? 0.415 -1.392 -13.429 1.00 92.69 87 ILE A N 1
ATOM 695 C CA . ILE A 1 87 ? -0.543 -0.948 -12.420 1.00 92.69 87 ILE A CA 1
ATOM 696 C C . ILE A 1 87 ? -1.440 0.12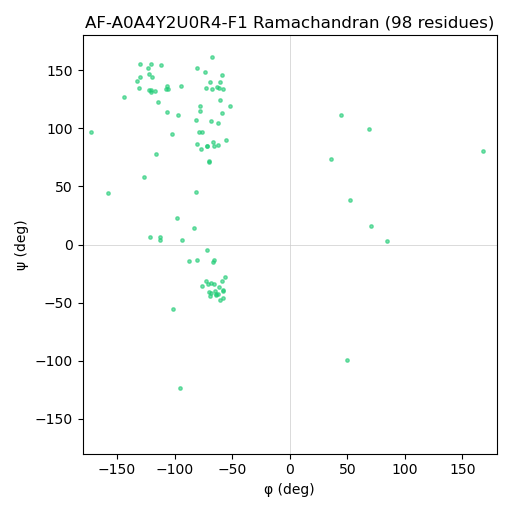0 -13.047 1.00 92.69 87 ILE A C 1
ATOM 698 O O . ILE A 1 87 ? -0.979 1.215 -13.384 1.00 92.69 87 ILE A O 1
ATOM 702 N N . GLN A 1 88 ? -2.725 -0.196 -13.180 1.00 90.00 88 GLN A N 1
ATOM 703 C CA . GLN A 1 88 ? -3.743 0.687 -13.737 1.00 90.00 88 GLN A CA 1
ATOM 704 C C . GLN A 1 88 ? -4.567 1.290 -12.602 1.00 90.00 88 GLN A C 1
ATOM 706 O O . GLN A 1 88 ? -5.523 0.692 -12.119 1.00 90.00 88 GLN A O 1
ATOM 711 N N . ARG A 1 89 ? -4.196 2.500 -12.167 1.00 86.56 89 ARG A N 1
ATOM 712 C CA . ARG A 1 89 ? -4.854 3.177 -11.031 1.00 86.56 89 ARG A CA 1
ATOM 713 C C . ARG A 1 89 ? -6.351 3.405 -11.234 1.00 86.56 89 ARG A C 1
ATOM 715 O O . ARG A 1 89 ? -7.093 3.350 -10.267 1.00 86.56 89 ARG A O 1
ATOM 722 N N . HIS A 1 90 ? -6.787 3.613 -12.474 1.00 84.62 90 HIS A N 1
ATOM 723 C CA . HIS A 1 90 ? -8.204 3.784 -12.796 1.00 84.62 90 HIS A CA 1
ATOM 724 C C . HIS A 1 90 ? -9.039 2.513 -12.559 1.00 84.62 90 HIS A C 1
ATOM 726 O O . HIS A 1 90 ? -10.254 2.606 -12.496 1.00 84.62 90 HIS A O 1
ATOM 732 N N . ASN A 1 91 ? -8.404 1.348 -12.394 1.00 84.56 91 ASN A N 1
ATOM 733 C CA . ASN A 1 91 ? -9.080 0.092 -12.063 1.00 84.56 91 ASN A CA 1
ATOM 734 C C . ASN A 1 91 ? -9.125 -0.189 -10.549 1.00 84.56 91 ASN A C 1
ATOM 736 O O . ASN A 1 91 ? -9.576 -1.260 -10.159 1.00 84.56 91 ASN A O 1
ATOM 740 N N . MET A 1 92 ? -8.637 0.728 -9.703 1.00 85.19 92 MET A N 1
ATOM 741 C CA . MET A 1 92 ? -8.613 0.585 -8.240 1.00 85.19 92 MET A CA 1
ATOM 742 C C . MET A 1 92 ? -9.505 1.654 -7.596 1.00 85.19 92 MET A C 1
ATOM 744 O O . MET A 1 92 ? -9.030 2.698 -7.139 1.00 85.19 92 MET A O 1
ATOM 748 N N . HIS A 1 93 ? -10.818 1.430 -7.623 1.00 82.25 93 HIS A N 1
ATOM 749 C CA . HIS A 1 93 ? -11.806 2.414 -7.179 1.00 82.25 93 HIS A CA 1
ATOM 750 C C . HIS A 1 93 ? -11.883 2.499 -5.653 1.00 82.25 93 HIS A C 1
ATOM 752 O O . HIS A 1 93 ? -12.043 3.592 -5.107 1.00 82.25 93 HIS A O 1
ATOM 758 N N . ILE A 1 94 ? -11.724 1.371 -4.957 1.00 81.25 94 ILE A N 1
ATOM 759 C CA . ILE A 1 94 ? -11.844 1.304 -3.497 1.00 81.25 94 ILE A CA 1
ATOM 760 C C . ILE A 1 94 ? -10.673 2.040 -2.844 1.00 81.25 94 ILE A C 1
ATOM 762 O O . ILE A 1 94 ? -10.880 2.861 -1.952 1.00 81.25 94 ILE A O 1
ATOM 766 N N . VAL A 1 95 ? -9.452 1.825 -3.343 1.00 73.75 95 VAL A N 1
ATOM 767 C CA . VAL A 1 95 ? -8.256 2.541 -2.864 1.00 73.75 95 VAL A CA 1
ATOM 768 C C . VAL A 1 95 ? -8.323 4.036 -3.182 1.00 73.75 95 VAL A C 1
ATOM 770 O O . VAL A 1 95 ? -7.832 4.847 -2.403 1.00 73.75 95 VAL A O 1
ATOM 773 N N . SER A 1 96 ? -8.917 4.420 -4.316 1.00 60.16 96 SER A N 1
ATOM 774 C CA . SER A 1 96 ? -9.013 5.829 -4.710 1.00 60.16 96 SER A CA 1
ATOM 775 C C . SER A 1 96 ? -9.985 6.625 -3.840 1.00 60.16 96 SER A C 1
ATOM 777 O O . SER A 1 96 ? -9.757 7.813 -3.627 1.00 60.16 96 SER A O 1
ATOM 779 N N . ASN A 1 97 ? -11.071 6.005 -3.371 1.00 57.66 97 ASN A N 1
ATOM 780 C CA . ASN A 1 97 ? -12.140 6.716 -2.666 1.00 57.66 97 ASN A CA 1
ATOM 781 C C . ASN A 1 97 ? -11.895 6.836 -1.152 1.00 57.66 97 ASN A C 1
ATOM 783 O O . ASN A 1 97 ? -12.534 7.647 -0.493 1.00 57.66 97 ASN A O 1
ATOM 787 N N . SER A 1 98 ? -10.950 6.072 -0.593 1.00 54.75 98 SER A N 1
ATOM 788 C CA . SER A 1 98 ? -10.578 6.149 0.828 1.00 54.75 98 SER A CA 1
ATOM 789 C C . SER A 1 98 ? -9.579 7.278 1.146 1.00 54.75 98 SER A C 1
ATOM 791 O O . SER A 1 98 ? -8.917 7.226 2.182 1.00 54.75 98 SER A O 1
ATOM 793 N N . LEU A 1 99 ? -9.377 8.227 0.223 1.00 50.50 99 LEU A N 1
ATOM 794 C CA . LEU A 1 99 ? -8.270 9.196 0.225 1.00 50.50 99 LEU A CA 1
ATOM 795 C C . LEU A 1 99 ? -8.697 10.672 0.249 1.00 50.50 99 LEU A C 1
ATOM 797 O O . LEU A 1 99 ? -7.822 11.530 0.129 1.00 50.50 99 LEU A O 1
ATOM 801 N N . ASN A 1 100 ? -9.992 10.964 0.404 1.00 44.09 100 ASN A N 1
ATOM 802 C CA . ASN A 1 100 ? -10.501 12.328 0.590 1.00 44.09 100 ASN A CA 1
ATOM 803 C C . ASN A 1 100 ? -10.884 12.588 2.045 1.00 44.09 100 ASN A C 1
ATOM 805 O O . ASN A 1 100 ? -11.532 11.699 2.640 1.00 44.09 100 ASN A O 1
#

Organism: Araneus ventricosus (NCBI:txid182803)

Nearest PDB structures (foldseek):
  2zd2-assembly2_B  TM=9.463E-01  e=2.295E-06  Paracoccus denitrificans PD1222
  2p4x-assembly2_B  TM=9.452E-01  e=4.023E-06  Paracoccus denitrificans PD1222
  2r6i-assembly1_A  TM=9.578E-01  e=9.699E-04  Agrobacterium fabrum str. C58
  4ufq-assembly2_A  TM=4.530E-01  e=8.691E+00  Streptomyces koganeiensis

Mean predicted aligned error: 13.06 Å

Sequence (100 aa):
MSSVARSVIQKFFTIRNVSIRKTLCRHYPAPVKRFYRSVHVSESDGRYEISLDKRKLKTPSGTLLQLPNEALAAAVATEWDLQQKIIQRHNMHIVSNSLN

InterPro domains:
  IPR011419 ATP12, ATP synthase F1-assembly protein [PF07542] (33-96)
  IPR011419 ATP12, ATP synthase F1-assembly protein [PTHR21013] (29-96)
  IPR042272 ATP12, ATP synthase F1-assembly protein, N-terminal [G3DSA:3.30.2180.10] (29-91)

Secondary structure (DSSP, 8-state):
-----S-S-------------------PPPPPBP--S-EEEEEETTEEEEEETTEE-B-TTS-B-EES-HHHHHHHHHHHHT--SB--GGG-HHHHHTT-

Solvent-accessible surface area (backbone atoms only — not comparable to full-atom values): 6678 Å² total; per-residue (Å²): 133,87,80,96,72,86,78,92,81,70,85,68,73,82,72,75,85,74,81,76,77,77,72,86,72,79,82,70,81,77,84,50,60,57,87,64,86,49,67,45,78,47,80,54,97,83,28,25,33,43,25,46,63,92,41,72,41,57,44,97,89,68,45,76,46,72,33,83,40,63,70,60,42,54,52,44,43,47,47,60,62,72,44,59,72,50,58,58,68,91,72,33,63,68,68,60,67,76,71,120

pLDDT: mean 78.83, std 18.95, range [39.38, 96.44]

Foldseek 3Di:
DDDPDDDPPPVPDPPDPPPPPPPPPPDDPDFAFDPADAKDWDDDPQWIWIDGHPHTDAAPVRHGDTHNDPVLNVLQSVLSNPDDGTNDVVSRPSSVVVHD

Radius of gyration: 30.35 Å; Cα contacts (8 Å, |Δi|>4): 95; chains: 1; bounding box: 56×77×65 Å